Protein AF-A0A969F1P8-F1 (afdb_monomer_lite)

Foldseek 3Di:
DWKWKAFQDPDDCDDPNHGRGTAGSVNLVVDDPVVNVCSVPDPRIDMDDPPPPPDDDDDDDD

Sequence (62 aa):
MKRTAKYVGNRGEFLNGIPARDLSETDIDLLSSEQWAQVSASPLYVIDEAVPKKGAAKKEGE

Radius of gyration: 15.02 Å; chains: 1; bounding box: 50×18×22 Å

Structure (mmCIF, N/CA/C/O backbone):
data_AF-A0A969F1P8-F1
#
_entry.id   AF-A0A969F1P8-F1
#
loop_
_atom_site.group_PDB
_atom_site.id
_atom_site.type_symbol
_atom_site.label_atom_id
_atom_site.label_alt_id
_atom_site.label_comp_id
_atom_site.label_asym_id
_atom_site.label_entity_id
_atom_site.label_seq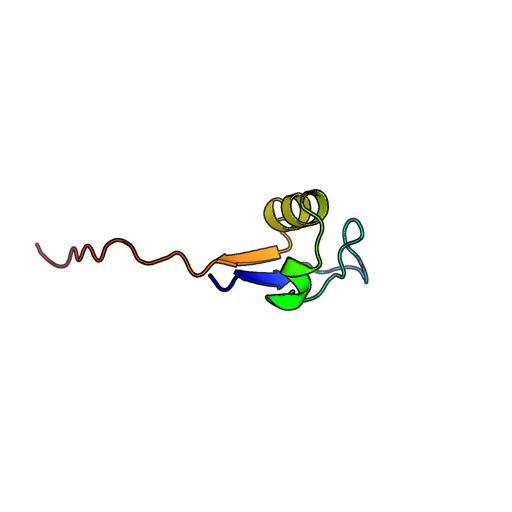_id
_atom_site.pdbx_PDB_ins_code
_atom_site.Cartn_x
_atom_site.Cartn_y
_atom_site.Cartn_z
_atom_site.occupancy
_atom_site.B_iso_or_equiv
_atom_site.auth_seq_id
_atom_site.auth_comp_id
_atom_site.auth_asym_id
_atom_site.auth_atom_id
_atom_site.pdbx_PDB_model_num
ATOM 1 N N . MET A 1 1 ? -13.086 2.387 9.890 1.00 61.22 1 MET A N 1
ATOM 2 C CA . MET A 1 1 ? -13.451 1.893 8.543 1.00 61.22 1 MET A CA 1
ATOM 3 C C . MET A 1 1 ? -12.349 0.935 8.156 1.00 61.22 1 MET A C 1
ATOM 5 O O . MET A 1 1 ? -11.205 1.343 8.285 1.00 61.22 1 MET A O 1
ATOM 9 N N . LYS A 1 2 ? -12.661 -0.312 7.794 1.00 72.25 2 LYS A N 1
ATOM 10 C CA . LYS A 1 2 ? -11.617 -1.278 7.439 1.00 72.25 2 L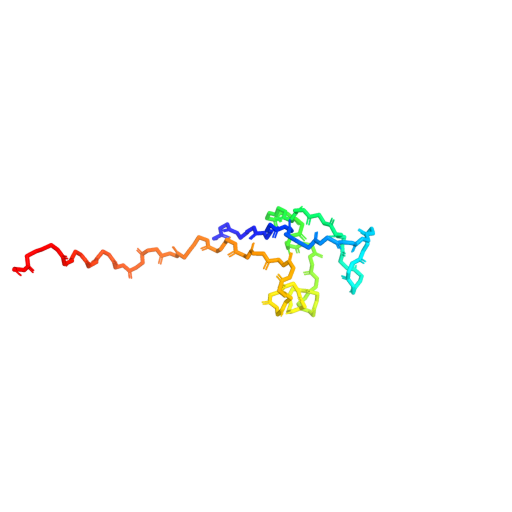YS A CA 1
ATOM 11 C C . LYS A 1 2 ? -11.238 -1.068 5.977 1.00 72.25 2 LYS A C 1
ATOM 13 O O . LYS A 1 2 ? -12.127 -1.109 5.128 1.00 72.25 2 LYS A O 1
ATOM 18 N N . ARG A 1 3 ? -9.970 -0.766 5.705 1.00 83.69 3 ARG A N 1
ATOM 19 C CA . ARG A 1 3 ? -9.424 -0.622 4.348 1.00 83.69 3 ARG A CA 1
ATOM 20 C C . ARG A 1 3 ? -8.476 -1.779 4.094 1.00 83.69 3 ARG A C 1
ATOM 22 O O . ARG A 1 3 ? -7.689 -2.112 4.974 1.00 83.69 3 ARG A O 1
ATOM 29 N N . THR A 1 4 ? -8.559 -2.381 2.916 1.00 90.00 4 THR A N 1
ATOM 30 C CA . THR A 1 4 ? -7.604 -3.397 2.452 1.00 90.00 4 THR A CA 1
ATOM 31 C C . THR A 1 4 ? -7.222 -3.106 1.007 1.00 90.00 4 THR A C 1
ATOM 33 O O . THR A 1 4 ? -7.986 -2.465 0.286 1.00 90.00 4 THR A O 1
ATOM 36 N N . ALA A 1 5 ? -6.038 -3.536 0.576 1.00 90.31 5 ALA A N 1
ATOM 37 C CA . ALA A 1 5 ? -5.605 -3.386 -0.808 1.00 90.31 5 ALA A CA 1
ATOM 38 C C . ALA A 1 5 ? -5.107 -4.731 -1.331 1.00 90.31 5 ALA A C 1
ATOM 40 O O . ALA A 1 5 ? -4.145 -5.296 -0.815 1.00 90.31 5 ALA A O 1
ATOM 41 N N . LYS A 1 6 ? -5.774 -5.248 -2.360 1.00 91.12 6 LYS A N 1
ATOM 42 C CA . LYS A 1 6 ? -5.424 -6.510 -3.002 1.00 91.12 6 LYS A CA 1
ATOM 43 C C . LYS A 1 6 ? -4.427 -6.262 -4.121 1.00 91.12 6 LYS A C 1
ATOM 45 O O . LYS A 1 6 ? -4.707 -5.479 -5.028 1.00 91.12 6 LYS A O 1
ATOM 50 N N . TYR A 1 7 ? -3.293 -6.944 -4.083 1.00 90.25 7 TYR A N 1
ATOM 51 C CA . TYR A 1 7 ? -2.291 -6.842 -5.129 1.00 90.25 7 TYR A CA 1
ATOM 52 C C . TYR A 1 7 ? -2.686 -7.730 -6.313 1.00 90.25 7 TYR A C 1
ATOM 54 O O . TYR A 1 7 ? -2.858 -8.940 -6.192 1.00 90.25 7 TYR A O 1
ATOM 62 N N . VAL A 1 8 ? -2.862 -7.110 -7.476 1.00 89.62 8 VAL A N 1
ATOM 63 C CA . VAL A 1 8 ? -3.214 -7.769 -8.746 1.00 89.62 8 VAL A CA 1
ATOM 64 C C . VAL A 1 8 ? -2.105 -7.635 -9.788 1.00 89.62 8 VAL A C 1
ATOM 66 O O . VAL A 1 8 ? -2.234 -8.120 -10.913 1.00 89.62 8 VAL A O 1
ATOM 69 N N . GLY A 1 9 ? -1.012 -6.960 -9.427 1.00 84.06 9 GLY A N 1
ATOM 70 C CA . GLY A 1 9 ? 0.145 -6.807 -10.287 1.00 84.06 9 GLY A CA 1
ATOM 71 C C . GLY A 1 9 ? 0.943 -8.090 -10.429 1.00 84.06 9 GLY A C 1
ATOM 72 O O . GLY A 1 9 ? 0.984 -8.938 -9.545 1.00 84.06 9 GLY A O 1
ATOM 73 N N . ASN A 1 10 ? 1.612 -8.218 -11.568 1.00 69.88 10 ASN A N 1
ATOM 74 C CA . ASN A 1 10 ? 2.466 -9.356 -11.851 1.00 69.88 10 ASN A CA 1
ATOM 75 C C . ASN A 1 10 ? 3.882 -8.832 -12.106 1.00 69.88 10 ASN A C 1
ATOM 77 O O . ASN A 1 10 ? 4.212 -8.583 -13.265 1.00 69.88 10 ASN A O 1
ATOM 81 N N . ARG A 1 11 ? 4.660 -8.566 -11.036 1.00 56.94 11 ARG A N 1
ATOM 82 C CA . ARG A 1 11 ? 6.146 -8.581 -10.988 1.00 56.94 11 ARG A CA 1
ATOM 83 C C . ARG A 1 11 ? 6.727 -7.867 -9.757 1.00 56.94 11 ARG A C 1
ATOM 85 O O . ARG A 1 11 ? 6.488 -6.680 -9.563 1.00 56.94 11 ARG A O 1
ATOM 92 N N . GLY A 1 12 ? 7.628 -8.564 -9.061 1.00 64.88 12 GLY A N 1
ATOM 93 C CA . GLY A 1 12 ? 8.602 -7.992 -8.120 1.00 64.88 12 GLY A CA 1
ATOM 94 C C . GLY A 1 12 ? 8.339 -8.333 -6.654 1.00 64.88 12 GLY A C 1
ATOM 95 O O . GLY A 1 12 ? 7.235 -8.718 -6.298 1.00 64.88 12 GLY A O 1
ATOM 96 N N . GLU A 1 13 ? 9.363 -8.196 -5.808 1.00 76.75 13 GLU A N 1
ATOM 97 C CA . GLU A 1 13 ? 9.226 -8.275 -4.341 1.00 76.75 13 GLU A CA 1
ATOM 98 C C . GLU A 1 13 ? 8.701 -6.945 -3.759 1.00 76.75 13 GLU A C 1
ATOM 100 O O . GLU A 1 13 ? 7.995 -6.930 -2.750 1.00 76.75 13 GLU A O 1
ATOM 105 N N . PHE A 1 14 ? 8.976 -5.824 -4.443 1.00 78.94 14 PHE A N 1
ATOM 106 C CA . PHE A 1 14 ? 8.551 -4.474 -4.066 1.00 78.94 14 PHE A CA 1
ATOM 107 C C . PHE A 1 14 ? 8.142 -3.644 -5.292 1.00 78.94 14 PHE A C 1
ATOM 109 O O . PHE A 1 14 ? 8.761 -3.733 -6.352 1.00 78.94 14 PHE A O 1
ATOM 116 N N . LEU A 1 15 ? 7.143 -2.777 -5.119 1.00 75.69 15 LEU A N 1
ATOM 117 C CA . LEU A 1 15 ? 6.708 -1.759 -6.073 1.00 75.69 15 LEU A CA 1
ATOM 118 C C . LEU A 1 15 ? 6.806 -0.384 -5.405 1.00 75.69 15 LEU A C 1
ATOM 120 O O . LEU A 1 15 ? 6.063 -0.108 -4.470 1.00 75.69 15 LEU A O 1
ATOM 124 N N . ASN A 1 16 ? 7.708 0.483 -5.875 1.00 76.88 16 ASN A N 1
ATOM 125 C CA . ASN A 1 16 ? 7.924 1.822 -5.299 1.00 76.88 16 ASN A CA 1
ATOM 126 C C . ASN A 1 16 ? 8.189 1.805 -3.775 1.00 76.88 16 ASN A C 1
ATOM 128 O O . ASN A 1 16 ? 7.750 2.683 -3.043 1.00 76.88 16 ASN A O 1
ATOM 132 N N . GLY A 1 17 ? 8.884 0.775 -3.278 1.00 79.25 17 GLY A N 1
ATOM 133 C CA . GLY A 1 17 ? 9.153 0.601 -1.844 1.00 79.25 17 GLY A CA 1
ATOM 134 C C . GLY A 1 17 ? 7.986 0.023 -1.031 1.00 79.25 17 GLY A C 1
ATOM 135 O O . GLY A 1 17 ? 8.121 -0.140 0.178 1.00 79.25 17 GLY A O 1
ATOM 136 N N . ILE A 1 18 ? 6.865 -0.324 -1.669 1.00 85.12 18 ILE A N 1
ATOM 137 C CA . ILE A 1 18 ? 5.734 -1.031 -1.053 1.00 85.12 18 ILE A CA 1
ATOM 138 C C . ILE A 1 18 ? 5.869 -2.527 -1.368 1.00 85.12 18 ILE A C 1
ATOM 140 O O . ILE A 1 18 ? 6.122 -2.871 -2.526 1.00 85.12 18 ILE A O 1
ATOM 144 N N . PRO A 1 19 ? 5.714 -3.434 -0.391 1.00 84.94 19 PRO A N 1
ATOM 145 C CA . PRO A 1 19 ? 5.813 -4.869 -0.642 1.00 84.94 19 PRO A CA 1
ATOM 146 C C . PRO A 1 19 ? 4.725 -5.315 -1.623 1.00 84.94 19 PRO A C 1
ATOM 148 O O . PRO A 1 19 ? 3.556 -5.010 -1.414 1.00 84.94 19 PRO A O 1
ATOM 151 N N . ALA A 1 20 ? 5.107 -6.036 -2.678 1.00 88.75 20 ALA A N 1
ATOM 152 C CA . ALA A 1 20 ? 4.219 -6.492 -3.752 1.00 88.75 20 ALA A CA 1
ATOM 153 C C . ALA A 1 20 ? 3.343 -7.681 -3.305 1.00 88.75 20 ALA A C 1
ATOM 155 O O . ALA A 1 20 ? 3.499 -8.813 -3.761 1.00 88.75 20 ALA A O 1
ATOM 156 N N . ARG A 1 21 ? 2.451 -7.427 -2.346 1.00 89.88 21 ARG A N 1
ATOM 157 C CA . ARG A 1 21 ? 1.553 -8.407 -1.727 1.00 89.88 21 ARG A CA 1
ATOM 158 C C . ARG A 1 21 ? 0.246 -7.747 -1.318 1.00 89.88 21 ARG A C 1
ATOM 160 O O . ARG A 1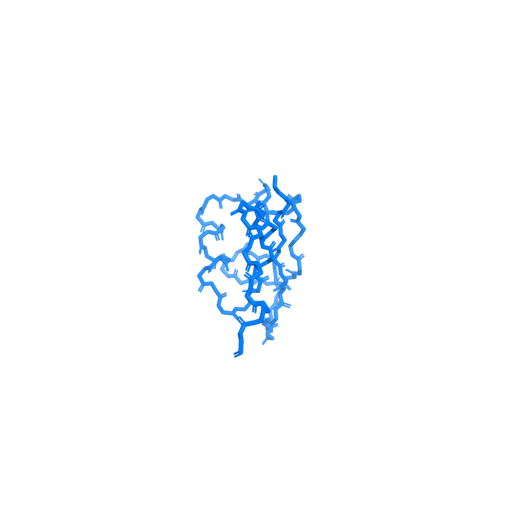 21 ? 0.153 -6.525 -1.265 1.00 89.88 21 ARG A O 1
ATOM 167 N N . ASP A 1 22 ? -0.734 -8.565 -0.966 1.00 91.06 22 ASP A N 1
ATOM 168 C CA . ASP A 1 22 ? -1.963 -8.075 -0.351 1.00 91.06 22 ASP A CA 1
ATOM 169 C C . ASP A 1 22 ? -1.650 -7.325 0.952 1.00 91.06 22 ASP A C 1
ATOM 171 O O . ASP A 1 22 ? -0.917 -7.819 1.814 1.00 91.06 22 ASP A O 1
ATOM 175 N N . LEU A 1 23 ? -2.207 -6.122 1.075 1.00 90.06 23 LEU A N 1
ATOM 176 C CA . LEU A 1 23 ? -2.052 -5.252 2.231 1.00 90.06 23 LEU A CA 1
ATOM 177 C C . LEU A 1 23 ? -3.317 -5.326 3.082 1.00 90.06 23 LEU A C 1
ATOM 179 O O . LEU A 1 23 ? -4.420 -4.979 2.639 1.00 90.06 23 LEU A O 1
ATOM 183 N N . SER A 1 24 ? -3.141 -5.777 4.318 1.00 90.94 24 SER A N 1
ATOM 184 C CA . SER A 1 24 ? -4.197 -5.799 5.325 1.00 90.94 24 SER A CA 1
ATOM 185 C C . SER A 1 24 ? -4.398 -4.406 5.924 1.00 90.94 24 SER A C 1
ATOM 187 O O . SER A 1 24 ? -3.589 -3.505 5.715 1.00 90.94 24 SER A O 1
ATOM 189 N N . GLU A 1 25 ? -5.440 -4.241 6.741 1.00 89.38 25 GLU A N 1
ATOM 190 C CA . GLU A 1 25 ? -5.679 -2.999 7.493 1.00 89.38 25 GLU A CA 1
ATOM 191 C C . GLU A 1 25 ? -4.430 -2.555 8.269 1.00 89.38 25 GLU A C 1
ATOM 193 O O . GLU A 1 25 ? -4.025 -1.403 8.171 1.00 89.38 25 GLU A O 1
ATOM 198 N N . THR A 1 26 ? -3.769 -3.487 8.960 1.00 90.56 26 THR A N 1
ATOM 199 C CA . THR A 1 26 ? -2.533 -3.210 9.702 1.00 90.56 26 THR A CA 1
ATOM 200 C C . THR A 1 26 ? -1.389 -2.775 8.793 1.00 90.56 26 THR A C 1
ATOM 202 O O . THR A 1 26 ? -0.650 -1.870 9.155 1.00 90.56 26 THR A O 1
ATOM 205 N N . ASP A 1 27 ? -1.235 -3.389 7.616 1.00 90.19 27 ASP A N 1
ATOM 206 C CA . ASP A 1 27 ? -0.182 -2.994 6.677 1.00 90.19 27 ASP A CA 1
ATOM 207 C C . ASP A 1 27 ? -0.430 -1.573 6.160 1.00 90.19 27 ASP A C 1
ATOM 209 O O . ASP A 1 27 ? 0.505 -0.787 6.078 1.00 90.19 27 ASP A O 1
ATOM 213 N N . ILE A 1 28 ? -1.688 -1.235 5.862 1.00 88.00 28 ILE A N 1
ATOM 214 C CA . ILE A 1 28 ? -2.092 0.097 5.397 1.00 88.00 28 ILE A CA 1
ATOM 215 C C . ILE A 1 28 ? -1.882 1.157 6.481 1.00 88.00 28 ILE A C 1
ATOM 217 O O . ILE A 1 28 ? -1.420 2.246 6.158 1.00 88.00 28 ILE A O 1
ATOM 221 N N . ASP A 1 29 ? -2.173 0.849 7.746 1.00 88.62 29 ASP A N 1
ATOM 222 C CA . ASP A 1 29 ? -1.949 1.767 8.875 1.00 88.62 29 ASP A CA 1
ATO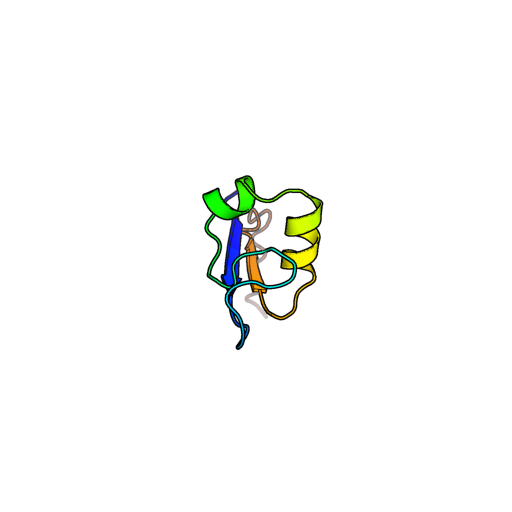M 223 C C . ASP A 1 29 ? -0.452 2.048 9.109 1.00 88.62 29 ASP A C 1
ATOM 225 O O . ASP A 1 29 ? -0.071 3.116 9.583 1.00 88.62 29 ASP A O 1
ATOM 229 N N . LEU A 1 30 ? 0.411 1.098 8.731 1.00 90.00 30 LEU A N 1
ATOM 230 C CA . LEU A 1 30 ? 1.867 1.249 8.771 1.00 90.00 30 LEU A CA 1
ATOM 231 C C . LEU A 1 30 ? 2.432 2.007 7.560 1.00 90.00 30 LEU A C 1
ATOM 233 O O . LEU A 1 30 ? 3.592 2.424 7.598 1.00 90.00 30 LEU A O 1
ATOM 237 N N . LEU A 1 31 ? 1.656 2.181 6.485 1.00 88.00 31 LEU A N 1
ATOM 238 C CA . LEU A 1 31 ? 2.094 2.958 5.330 1.00 88.00 31 LEU A CA 1
ATOM 239 C C . LEU A 1 31 ? 2.079 4.451 5.650 1.00 88.00 31 LEU A C 1
ATOM 241 O O . LEU A 1 31 ? 1.124 4.999 6.195 1.00 88.00 31 LEU A O 1
ATOM 245 N N . SER A 1 32 ? 3.125 5.142 5.210 1.00 90.31 32 SER A N 1
ATOM 246 C CA . SER A 1 32 ? 3.128 6.605 5.207 1.00 90.31 32 SER A CA 1
ATOM 247 C C . SER A 1 32 ? 2.114 7.149 4.195 1.00 90.31 32 SER A C 1
ATOM 249 O O . SER A 1 32 ? 1.810 6.497 3.194 1.00 90.31 32 SER A O 1
ATOM 251 N N . SER A 1 33 ? 1.649 8.386 4.389 1.00 89.44 33 SER A N 1
ATOM 252 C CA . SER A 1 33 ? 0.690 9.046 3.487 1.00 89.44 33 SER A CA 1
ATOM 253 C C . SER A 1 33 ? 1.126 9.028 2.014 1.00 89.44 33 SER A C 1
ATOM 255 O O . SER A 1 33 ? 0.300 8.826 1.126 1.00 89.44 33 SER A O 1
ATOM 257 N N . GLU A 1 34 ? 2.425 9.196 1.749 1.00 90.00 34 GLU A N 1
ATOM 258 C CA . GLU A 1 34 ? 3.004 9.136 0.399 1.00 90.00 34 GLU A CA 1
ATOM 259 C C . GLU A 1 34 ? 2.938 7.725 -0.204 1.00 90.00 34 GLU A C 1
ATOM 261 O O . GLU A 1 34 ? 2.568 7.564 -1.367 1.00 90.00 34 GLU A O 1
ATOM 266 N N . GLN A 1 35 ? 3.230 6.691 0.589 1.00 90.00 35 GLN A N 1
ATOM 267 C CA . GLN A 1 35 ? 3.138 5.297 0.146 1.00 90.00 35 GLN A CA 1
ATOM 268 C C . GLN A 1 35 ? 1.685 4.907 -0.120 1.00 90.00 35 GLN A C 1
ATOM 270 O O . GLN A 1 35 ? 1.387 4.268 -1.126 1.00 90.00 35 GLN A O 1
ATOM 275 N N . TRP A 1 36 ? 0.760 5.339 0.737 1.00 87.88 36 TRP A N 1
ATOM 276 C CA . TRP A 1 36 ? -0.664 5.124 0.511 1.00 87.88 36 TRP A CA 1
ATOM 277 C C . TRP A 1 36 ? -1.153 5.800 -0.776 1.00 87.88 36 TRP A C 1
ATOM 279 O O . TRP A 1 36 ? -1.873 5.181 -1.559 1.00 87.88 36 TRP A O 1
ATOM 289 N N . ALA A 1 37 ? -0.715 7.033 -1.051 1.00 89.56 37 ALA A N 1
ATOM 290 C CA . ALA A 1 37 ? -1.035 7.715 -2.304 1.00 89.56 37 ALA A CA 1
ATOM 291 C C . ALA A 1 37 ? -0.535 6.927 -3.529 1.00 89.56 37 ALA A C 1
ATOM 293 O O . ALA A 1 37 ? -1.243 6.829 -4.531 1.00 89.56 37 ALA A O 1
ATOM 294 N N . GLN A 1 38 ? 0.642 6.304 -3.434 1.00 89.38 38 GLN A N 1
ATOM 295 C CA . GLN A 1 38 ? 1.165 5.429 -4.484 1.00 89.38 38 GLN A CA 1
ATOM 296 C C . GLN A 1 38 ? 0.369 4.129 -4.633 1.00 89.38 38 GLN A C 1
ATOM 298 O O . GLN A 1 38 ? 0.094 3.735 -5.763 1.00 89.38 38 GLN A O 1
ATOM 303 N N . VAL A 1 39 ? -0.030 3.477 -3.535 1.00 88.62 39 VAL 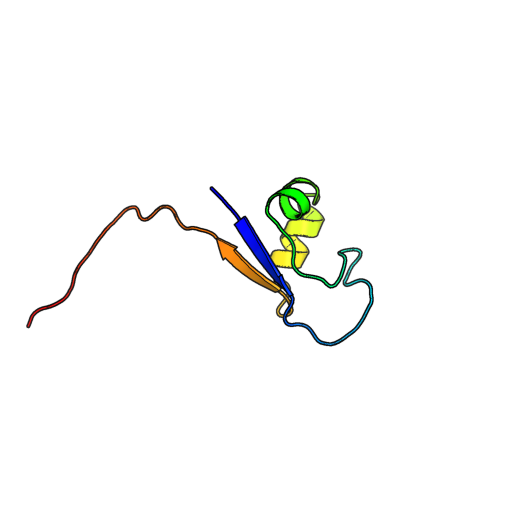A N 1
ATOM 304 C CA . VAL A 1 39 ? -0.912 2.294 -3.576 1.00 88.62 39 VAL A CA 1
ATOM 305 C C . VAL A 1 39 ? -2.231 2.650 -4.255 1.00 88.62 39 VAL A C 1
ATOM 307 O O . VAL A 1 39 ? -2.653 1.951 -5.170 1.00 88.62 39 VAL A O 1
ATOM 310 N N . SER A 1 40 ? -2.842 3.771 -3.868 1.00 87.19 40 SER A N 1
ATOM 311 C CA . SER A 1 40 ? -4.142 4.194 -4.388 1.00 87.19 40 SER A CA 1
ATOM 312 C C . SER A 1 40 ? -4.125 4.697 -5.824 1.00 87.19 40 SER A C 1
ATOM 314 O O . SER A 1 40 ? -5.152 4.609 -6.494 1.00 87.19 40 SER A O 1
ATOM 316 N N . ALA A 1 41 ? -2.995 5.213 -6.303 1.00 88.69 41 ALA A N 1
ATOM 317 C CA . ALA A 1 41 ? -2.820 5.583 -7.703 1.00 88.69 41 ALA A CA 1
ATOM 318 C C . ALA A 1 41 ? -2.328 4.414 -8.575 1.00 88.69 41 ALA A C 1
ATOM 320 O O . ALA A 1 41 ? -2.315 4.524 -9.802 1.00 88.69 41 ALA A O 1
ATOM 321 N N . SER A 1 42 ? -1.886 3.308 -7.969 1.00 86.69 42 SER A N 1
ATOM 322 C CA . SER A 1 42 ? -1.291 2.195 -8.699 1.00 86.69 42 SER A CA 1
ATOM 323 C C . SER A 1 42 ? -2.365 1.280 -9.292 1.00 86.69 42 SER A C 1
ATOM 325 O O . SER A 1 42 ? -3.194 0.752 -8.553 1.00 86.69 42 SER A O 1
ATOM 327 N N . PRO A 1 43 ? -2.307 0.966 -10.600 1.00 86.19 43 PRO A N 1
ATOM 328 C CA . PRO A 1 43 ? -3.225 0.010 -11.225 1.00 86.19 43 PRO A CA 1
ATOM 329 C C . PRO A 1 43 ? -2.989 -1.438 -10.763 1.00 86.19 43 PRO A C 1
ATOM 331 O O . PRO A 1 43 ? -3.728 -2.341 -11.145 1.00 86.19 43 PRO A O 1
ATOM 334 N N . LEU A 1 44 ? -1.933 -1.678 -9.982 1.00 87.81 44 LEU A N 1
ATOM 335 C CA . LEU A 1 44 ? -1.564 -2.997 -9.477 1.00 87.81 44 LEU A CA 1
ATOM 336 C C . LEU A 1 44 ? -2.204 -3.312 -8.123 1.00 87.81 44 LEU A C 1
ATOM 338 O O . LEU A 1 44 ? -2.052 -4.434 -7.645 1.00 87.81 44 LEU A O 1
ATOM 342 N N . TYR A 1 45 ? -2.908 -2.355 -7.517 1.00 89.31 45 TYR A N 1
ATOM 343 C CA . TYR A 1 45 ? -3.655 -2.556 -6.285 1.00 89.31 45 TYR A CA 1
ATOM 344 C C . TYR A 1 45 ? -5.132 -2.255 -6.507 1.00 89.31 45 TYR A C 1
ATOM 346 O O . TYR A 1 45 ? -5.506 -1.213 -7.037 1.00 89.31 45 TYR A O 1
ATOM 354 N N . VAL A 1 46 ? -5.981 -3.173 -6.063 1.00 90.00 46 VAL A N 1
ATOM 355 C CA . VAL A 1 46 ? -7.423 -2.961 -5.963 1.00 90.00 46 VAL A CA 1
ATOM 356 C C . VAL A 1 46 ? -7.730 -2.641 -4.512 1.00 90.00 46 VAL A C 1
ATOM 358 O O . VAL A 1 46 ? -7.549 -3.491 -3.642 1.00 90.00 46 VAL A O 1
ATOM 361 N N . ILE A 1 47 ? -8.170 -1.416 -4.240 1.00 89.25 47 ILE A N 1
ATOM 362 C CA . ILE A 1 47 ? -8.523 -1.001 -2.885 1.00 89.25 47 ILE A CA 1
ATOM 363 C C . ILE A 1 47 ? -9.969 -1.393 -2.601 1.00 89.25 47 ILE A C 1
ATOM 365 O O . ILE A 1 47 ? -10.888 -0.957 -3.293 1.00 89.25 47 ILE A O 1
ATOM 369 N N . ASP A 1 48 ? -10.158 -2.175 -1.545 1.00 86.75 48 ASP A N 1
ATOM 370 C CA . ASP A 1 48 ? -11.461 -2.408 -0.941 1.00 86.75 48 ASP A CA 1
ATOM 371 C C . ASP A 1 48 ? -11.595 -1.465 0.259 1.00 86.75 48 ASP A C 1
ATOM 373 O O . ASP A 1 48 ? -11.083 -1.708 1.360 1.00 86.75 48 ASP A O 1
ATOM 377 N N . GLU A 1 49 ? -12.219 -0.313 0.015 1.00 76.12 49 GLU A N 1
ATOM 378 C CA . GLU A 1 49 ? -12.692 0.553 1.085 1.00 76.12 49 GLU A CA 1
ATOM 379 C C . GLU A 1 49 ? -14.121 0.134 1.405 1.00 76.12 49 GLU A C 1
ATOM 381 O O . GLU A 1 49 ? -15.019 0.284 0.574 1.00 76.12 49 GLU A O 1
ATOM 386 N N . ALA A 1 50 ? -14.361 -0.352 2.626 1.00 63.62 50 ALA A N 1
ATOM 387 C CA . ALA A 1 50 ? -15.715 -0.490 3.137 1.00 63.62 50 ALA A CA 1
ATOM 388 C C . ALA A 1 50 ? -16.319 0.916 3.272 1.00 63.62 50 ALA A C 1
ATOM 390 O O . ALA A 1 50 ? -16.244 1.549 4.330 1.00 63.62 50 ALA A O 1
ATOM 391 N N . VAL A 1 51 ? -16.876 1.429 2.173 1.00 54.38 51 VAL A N 1
ATOM 392 C CA . VAL A 1 51 ? -17.567 2.713 2.142 1.00 54.38 51 VAL A CA 1
ATOM 393 C C . VAL A 1 51 ? -18.650 2.628 3.213 1.00 54.38 51 VAL A C 1
ATOM 395 O O . VAL A 1 51 ? -19.433 1.668 3.197 1.00 54.38 51 VAL A O 1
ATOM 398 N N . PRO A 1 52 ? -18.732 3.569 4.172 1.00 47.41 52 PRO A N 1
ATOM 399 C CA . PRO A 1 52 ? -19.900 3.623 5.029 1.00 47.41 52 PRO A CA 1
ATOM 400 C C . PRO A 1 52 ? -21.103 3.751 4.095 1.00 47.41 52 PRO A C 1
ATOM 402 O O . PRO A 1 52 ? -21.243 4.760 3.406 1.00 47.41 52 PRO A O 1
ATOM 405 N N . LYS A 1 53 ? -21.948 2.714 4.027 1.00 50.75 53 LYS A N 1
ATOM 406 C CA . LYS A 1 53 ? -23.240 2.771 3.339 1.00 50.75 53 LYS A CA 1
ATOM 407 C C . LYS A 1 53 ? -24.088 3.833 4.033 1.00 50.75 53 LYS A C 1
ATOM 409 O O . LYS A 1 53 ? -24.921 3.527 4.880 1.00 50.75 53 LYS A O 1
ATOM 414 N N . LYS A 1 54 ? -23.879 5.099 3.691 1.00 48.41 54 LYS A N 1
ATOM 415 C CA . LYS A 1 54 ? -24.813 6.174 3.978 1.00 48.41 54 LYS A CA 1
ATOM 416 C C . LYS A 1 54 ? -25.716 6.265 2.754 1.00 48.41 54 LYS A C 1
ATOM 418 O O . LYS A 1 54 ? -25.428 6.990 1.813 1.00 48.41 54 LYS A O 1
ATOM 423 N N . GLY A 1 55 ? -26.768 5.450 2.760 1.00 43.91 55 GLY A N 1
ATOM 424 C CA . GLY A 1 55 ? -27.834 5.505 1.762 1.00 43.91 55 GLY A CA 1
ATOM 425 C C . GLY A 1 55 ? -28.072 4.182 1.052 1.00 43.91 55 GLY A C 1
ATOM 426 O O . GLY A 1 55 ? -27.523 3.918 -0.011 1.00 43.91 55 GLY A O 1
ATOM 427 N N . ALA A 1 56 ? -28.972 3.379 1.611 1.00 51.62 56 ALA A N 1
ATOM 428 C CA . ALA A 1 56 ? -29.847 2.586 0.771 1.00 51.62 56 ALA A CA 1
ATOM 429 C C . ALA A 1 56 ? -30.624 3.550 -0.142 1.00 51.62 56 ALA A C 1
ATOM 431 O O . ALA A 1 56 ? -31.355 4.405 0.347 1.00 51.62 56 ALA A O 1
ATOM 432 N N . ALA A 1 57 ? -30.488 3.400 -1.453 1.00 48.03 57 ALA A N 1
ATOM 433 C CA . ALA A 1 57 ? -31.516 3.816 -2.391 1.00 48.03 57 ALA A CA 1
ATOM 434 C C . ALA A 1 57 ? -31.759 2.630 -3.320 1.00 48.03 57 ALA A C 1
ATOM 436 O O . ALA A 1 57 ? -31.075 2.444 -4.323 1.00 48.03 57 ALA A O 1
ATOM 437 N N . LYS A 1 58 ? -32.722 1.789 -2.923 1.00 50.47 58 LYS A N 1
ATOM 438 C CA . LYS A 1 58 ? -33.454 0.941 -3.861 1.00 50.47 58 LYS A CA 1
ATOM 439 C C . LYS A 1 58 ? -33.874 1.806 -5.054 1.00 50.47 58 LYS A C 1
ATOM 441 O O . LYS A 1 58 ? -34.522 2.830 -4.857 1.00 50.47 58 LYS A O 1
ATOM 446 N N . LYS A 1 59 ? -33.596 1.338 -6.264 1.00 46.41 59 LYS A N 1
ATOM 447 C CA . LYS A 1 59 ? -34.539 1.465 -7.377 1.00 46.41 59 LYS A CA 1
ATOM 448 C C . LYS A 1 59 ? -34.749 0.073 -7.960 1.00 46.41 59 LYS A C 1
ATOM 450 O O . LYS A 1 59 ? -34.067 -0.340 -8.886 1.00 46.41 59 LYS A O 1
ATOM 455 N N . GLU A 1 60 ? -35.649 -0.659 -7.313 1.00 52.03 60 GLU A N 1
ATOM 456 C CA . GLU A 1 60 ? -36.533 -1.610 -7.986 1.00 52.03 60 GLU A CA 1
ATOM 457 C C . GLU A 1 60 ? -37.852 -0.858 -8.239 1.00 52.03 60 GLU A C 1
ATOM 459 O O . GLU A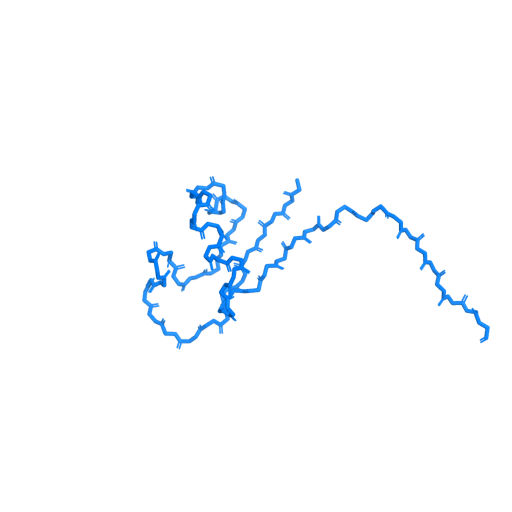 1 60 ? -38.293 -0.124 -7.350 1.00 52.03 60 GLU A O 1
ATOM 464 N N . GLY A 1 61 ? -38.453 -1.044 -9.418 1.00 58.72 61 GLY A N 1
ATOM 465 C CA . GLY A 1 61 ? -39.660 -0.355 -9.907 1.00 58.72 61 GLY A CA 1
ATOM 466 C C . GLY A 1 61 ? -39.282 0.827 -10.803 1.00 58.72 61 GLY A C 1
ATOM 467 O O . GLY A 1 61 ? -38.581 1.732 -10.357 1.00 58.72 61 GLY A O 1
ATOM 468 N N . GLU A 1 62 ? -39.615 0.837 -12.089 1.00 40.38 62 GLU A N 1
ATOM 469 C CA . GLU A 1 62 ? -40.910 0.531 -12.717 1.00 40.38 62 GLU A CA 1
ATOM 470 C C . GLU A 1 62 ? -40.723 -0.052 -14.126 1.00 40.38 62 GLU A C 1
ATOM 472 O O . GLU A 1 62 ? -39.737 0.345 -14.793 1.00 40.38 62 GLU A O 1
#

pLDDT: mean 77.69, std 15.97, range [40.38, 91.12]

Secondary structure (DSSP, 8-state):
--EEEEE---S-SEETTEESSPBPHHHHHHS-HHHHHHHHH-TTEEEEE-------------